Protein AF-A0A6L9KEY3-F1 (afdb_monomer_lite)

Secondary structure (DSSP, 8-state):
----HHHHHHHHT--HHHHHHHHTT--S---HHHHHHHHHHTT-GGGGGGGSPPPPPPHHHHHHHHT-

Sequence (68 aa):
MGFTQKEVAEKSGLSVFTISSLENGSSTGITLTSFIKLLRAIDSLEEIEKLLPELPQSPRALFKKQQK

pLDDT: mean 91.4, std 7.65, range [55.22, 97.5]

Foldseek 3Di:
DPDDLVQLCVQLVHDSVVSVCVVVVVDPDDDPSSVCSSCVSVVNNVVVVVVDDDDDDDPVNVVVVVVD

Radius of gyration: 18.38 Å; chains: 1; bounding box: 40×24×50 Å

Structure (mmCIF, N/CA/C/O backbone):
data_AF-A0A6L9KEY3-F1
#
_entry.id   AF-A0A6L9KEY3-F1
#
loop_
_atom_site.group_PDB
_atom_site.id
_atom_site.type_symbol
_atom_site.label_atom_id
_atom_site.label_alt_id
_atom_site.label_comp_id
_atom_site.label_asym_id
_atom_site.label_entity_id
_atom_site.label_seq_id
_atom_site.pdbx_PDB_ins_code
_atom_site.Cartn_x
_atom_site.Cartn_y
_atom_site.Cartn_z
_atom_site.occupancy
_atom_site.B_iso_or_equiv
_atom_site.auth_seq_id
_atom_site.auth_comp_id
_atom_site.auth_asym_id
_atom_site.auth_atom_id
_atom_site.pdbx_PDB_model_num
ATOM 1 N N . MET A 1 1 ? 9.075 -14.398 -4.763 1.00 62.00 1 MET A N 1
ATOM 2 C CA . MET A 1 1 ? 8.257 -13.733 -5.801 1.00 62.00 1 MET A CA 1
ATOM 3 C C . MET A 1 1 ? 9.139 -13.476 -7.010 1.00 62.00 1 MET A C 1
ATOM 5 O O . MET A 1 1 ? 10.287 -13.107 -6.817 1.00 62.00 1 MET A O 1
ATOM 9 N N . GLY A 1 2 ? 8.646 -13.752 -8.218 1.00 82.81 2 GLY A N 1
ATOM 10 C CA . GLY A 1 2 ? 9.413 -13.671 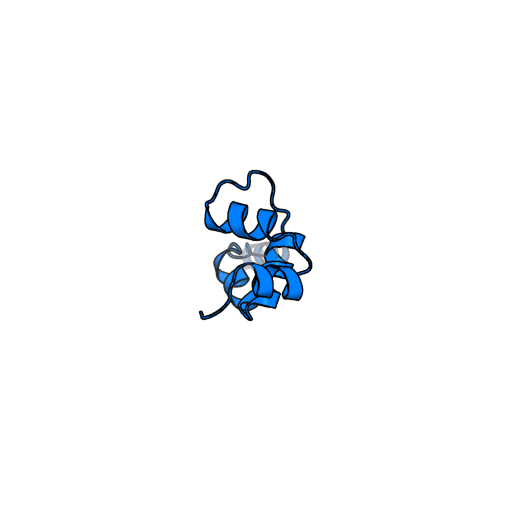-9.469 1.00 82.81 2 GLY A CA 1
ATOM 11 C C . GLY A 1 2 ? 8.990 -12.511 -10.370 1.00 82.81 2 GLY A C 1
ATOM 12 O O . GLY A 1 2 ? 8.999 -12.678 -11.580 1.00 82.81 2 GLY A O 1
ATOM 13 N N . PHE A 1 3 ? 8.557 -11.385 -9.796 1.00 91.25 3 PHE A N 1
ATOM 14 C CA . PHE A 1 3 ? 8.142 -10.215 -10.568 1.00 91.25 3 PHE A CA 1
ATOM 15 C C . PHE A 1 3 ? 9.283 -9.210 -10.681 1.00 91.25 3 PHE A C 1
ATOM 17 O O . PHE A 1 3 ? 9.960 -8.901 -9.702 1.00 91.25 3 PHE A O 1
ATOM 24 N N . THR A 1 4 ? 9.457 -8.659 -11.871 1.00 96.00 4 THR A N 1
ATOM 25 C CA . THR A 1 4 ? 10.246 -7.453 -12.102 1.00 96.00 4 THR A CA 1
ATOM 26 C C . THR A 1 4 ? 9.452 -6.214 -11.682 1.00 96.00 4 THR A C 1
ATOM 28 O O . THR A 1 4 ? 8.220 -6.192 -11.745 1.00 96.00 4 THR A O 1
ATOM 31 N N . GLN A 1 5 ? 10.143 -5.124 -11.332 1.00 96.44 5 GLN A N 1
ATOM 32 C CA . GLN A 1 5 ? 9.491 -3.838 -11.030 1.00 96.44 5 GLN A CA 1
ATOM 33 C C . GLN A 1 5 ? 8.597 -3.348 -12.181 1.00 96.44 5 GLN A C 1
ATOM 35 O O . GLN A 1 5 ? 7.571 -2.713 -11.943 1.00 96.44 5 GLN A O 1
ATOM 40 N N . LYS A 1 6 ? 8.966 -3.660 -13.432 1.00 97.31 6 LYS A N 1
ATOM 41 C CA . LYS A 1 6 ? 8.188 -3.304 -14.622 1.00 97.31 6 LYS A CA 1
ATOM 42 C C . LYS A 1 6 ? 6.852 -4.048 -14.675 1.00 97.31 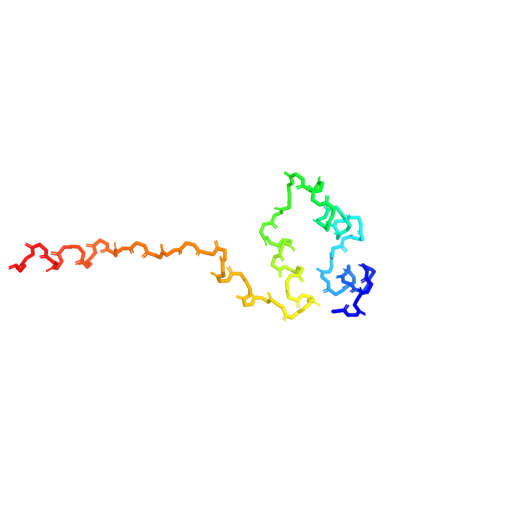6 LYS A C 1
ATOM 44 O O . LYS A 1 6 ? 5.827 -3.414 -14.892 1.00 97.31 6 LYS A O 1
ATOM 49 N N . GLU A 1 7 ? 6.847 -5.353 -14.416 1.00 97.44 7 GLU A N 1
ATOM 50 C CA . GLU A 1 7 ? 5.611 -6.147 -14.382 1.00 97.44 7 GLU A CA 1
ATOM 51 C C . GLU A 1 7 ? 4.672 -5.681 -13.263 1.00 97.44 7 GLU A C 1
ATOM 53 O O . GLU A 1 7 ? 3.464 -5.569 -13.470 1.00 97.44 7 GLU A O 1
ATOM 58 N N . VAL A 1 8 ? 5.212 -5.355 -12.083 1.00 96.56 8 VAL A N 1
ATOM 59 C CA . VAL A 1 8 ? 4.403 -4.824 -10.973 1.00 96.56 8 VAL A CA 1
ATOM 60 C C . VAL A 1 8 ? 3.848 -3.438 -11.312 1.00 96.56 8 VAL A C 1
ATOM 62 O O . VAL A 1 8 ? 2.685 -3.157 -11.021 1.00 96.56 8 VAL A O 1
ATOM 65 N N . ALA A 1 9 ? 4.637 -2.576 -11.957 1.00 97.00 9 ALA A N 1
ATOM 66 C CA . ALA A 1 9 ? 4.194 -1.261 -12.420 1.00 97.00 9 ALA A CA 1
ATOM 67 C C . ALA A 1 9 ? 3.029 -1.373 -13.420 1.00 97.00 9 ALA A C 1
ATOM 69 O O . ALA A 1 9 ? 1.998 -0.725 -13.237 1.00 97.00 9 ALA A O 1
ATOM 70 N N . GLU A 1 10 ? 3.149 -2.256 -14.416 1.00 97.50 10 GLU A N 1
ATOM 71 C CA . GLU A 1 10 ? 2.098 -2.517 -15.409 1.00 97.50 10 GLU A CA 1
ATOM 72 C C . GLU A 1 10 ? 0.815 -3.050 -14.756 1.00 97.50 10 GLU A C 1
ATOM 74 O O . GLU A 1 10 ? -0.268 -2.520 -15.006 1.00 97.50 10 GLU A O 1
ATOM 79 N N . LYS A 1 11 ? 0.925 -4.037 -13.858 1.00 97.12 11 LYS A N 1
ATOM 80 C CA . LYS A 1 11 ? -0.231 -4.616 -13.154 1.00 97.12 11 LYS A CA 1
ATOM 81 C C . LYS A 1 11 ? -0.915 -3.640 -12.193 1.00 97.12 11 LYS A C 1
ATOM 83 O O . LYS A 1 11 ? -2.137 -3.646 -12.076 1.00 97.12 11 LYS A O 1
ATOM 88 N N . SER A 1 12 ? -0.144 -2.821 -11.478 1.00 96.31 12 SER A N 1
ATOM 89 C CA . SER A 1 12 ? -0.672 -1.879 -10.476 1.00 96.31 12 SER A CA 1
ATOM 90 C C . SER A 1 12 ? -1.139 -0.546 -11.074 1.00 96.31 12 SER A C 1
ATOM 92 O O . SER A 1 12 ? -1.862 0.208 -10.413 1.00 96.31 12 SER A O 1
ATOM 94 N N . GLY A 1 13 ? -0.725 -0.230 -12.306 1.00 96.62 13 GLY A N 1
ATOM 95 C CA . GLY A 1 13 ? -0.917 1.084 -12.921 1.00 96.62 13 GLY A CA 1
ATOM 96 C C . GLY A 1 13 ? -0.116 2.195 -12.229 1.00 96.62 13 GLY A C 1
ATOM 97 O O . GLY A 1 13 ? -0.526 3.356 -12.261 1.00 96.62 13 GLY A O 1
ATOM 98 N N . LEU A 1 14 ? 0.979 1.844 -11.551 1.00 94.75 14 LEU A N 1
ATOM 99 C CA . LEU A 1 14 ? 1.917 2.777 -10.923 1.00 94.75 14 LEU A CA 1
ATOM 100 C C . LEU A 1 14 ? 3.168 2.928 -11.792 1.00 94.75 14 LEU A C 1
ATOM 102 O O . LEU A 1 14 ? 3.466 2.087 -12.633 1.00 94.75 14 LEU A O 1
ATOM 106 N N . SER A 1 15 ? 3.934 3.998 -11.582 1.00 95.44 15 SER A N 1
ATOM 107 C CA . SER A 1 15 ? 5.220 4.144 -12.270 1.00 95.44 15 SER A CA 1
ATOM 108 C C . SER A 1 15 ? 6.265 3.184 -11.691 1.00 95.44 15 SER A C 1
ATOM 110 O O . SER A 1 15 ? 6.264 2.923 -10.487 1.00 95.44 15 SER A O 1
ATOM 112 N N . VAL A 1 16 ? 7.214 2.726 -12.516 1.00 96.38 16 VAL A N 1
ATOM 113 C CA . VAL A 1 16 ? 8.374 1.933 -12.053 1.00 96.38 16 VAL A CA 1
ATOM 114 C C . VAL A 1 16 ? 9.154 2.680 -10.965 1.00 96.38 16 VAL A C 1
ATOM 116 O O . VAL A 1 16 ? 9.595 2.073 -9.994 1.00 96.38 16 VAL A O 1
ATOM 119 N N . PHE A 1 17 ? 9.251 4.009 -11.079 1.00 93.81 17 PHE A N 1
ATOM 120 C CA . PHE A 1 17 ? 9.837 4.863 -10.046 1.00 93.81 17 PHE A CA 1
ATOM 121 C C . PHE A 1 17 ? 9.115 4.710 -8.700 1.00 93.81 17 PHE A C 1
ATOM 123 O O . PHE A 1 17 ? 9.764 4.512 -7.682 1.00 93.81 17 PHE A O 1
ATOM 130 N N . THR A 1 18 ? 7.779 4.727 -8.689 1.00 92.94 18 THR A N 1
ATOM 131 C CA . THR A 1 18 ? 6.980 4.527 -7.469 1.00 92.94 18 THR A CA 1
ATOM 132 C C . THR A 1 18 ? 7.238 3.161 -6.835 1.00 92.94 18 THR A C 1
ATOM 134 O O . THR A 1 18 ? 7.364 3.091 -5.614 1.00 92.94 18 THR A O 1
ATOM 137 N N . ILE A 1 19 ? 7.341 2.097 -7.642 1.00 94.69 19 ILE A N 1
ATOM 138 C CA . ILE A 1 19 ? 7.672 0.751 -7.148 1.00 94.69 19 ILE A CA 1
ATOM 139 C C . ILE A 1 19 ? 9.062 0.756 -6.499 1.00 94.69 19 ILE A C 1
ATOM 141 O O . ILE A 1 19 ? 9.197 0.390 -5.335 1.00 94.69 19 ILE A O 1
ATOM 145 N N . SER A 1 20 ? 10.074 1.264 -7.207 1.00 94.25 20 SER A N 1
ATOM 146 C CA . SER A 1 20 ? 11.448 1.317 -6.700 1.00 94.25 20 SER A CA 1
ATOM 147 C C . SER A 1 20 ? 11.589 2.184 -5.444 1.00 94.25 20 SER A C 1
ATOM 149 O O . SER A 1 20 ? 12.298 1.801 -4.516 1.00 94.25 20 SER A O 1
ATOM 151 N N . SER A 1 21 ? 10.919 3.337 -5.375 1.00 92.88 21 SER A N 1
ATOM 152 C CA . SER A 1 21 ? 10.939 4.185 -4.179 1.00 92.88 21 SER A CA 1
ATOM 153 C C . SER A 1 21 ? 10.304 3.503 -2.970 1.00 92.88 21 SER A C 1
ATOM 155 O O . SER A 1 21 ? 10.781 3.703 -1.854 1.00 92.88 21 SER A O 1
ATOM 157 N N . LEU A 1 22 ? 9.248 2.709 -3.178 1.00 92.06 22 LEU A N 1
ATOM 158 C CA . LEU A 1 22 ? 8.616 1.948 -2.104 1.00 92.06 22 LEU A CA 1
ATOM 159 C C . LEU A 1 22 ? 9.540 0.836 -1.593 1.00 92.06 22 LEU A C 1
ATOM 161 O O . LEU A 1 22 ? 9.747 0.735 -0.388 1.00 92.06 22 LEU A O 1
ATOM 165 N N . GLU A 1 23 ? 10.137 0.049 -2.489 1.00 91.06 23 GLU A N 1
ATOM 166 C CA . GLU A 1 23 ? 11.068 -1.031 -2.123 1.00 91.06 23 GLU A CA 1
ATOM 167 C C . GLU A 1 23 ? 12.314 -0.511 -1.392 1.00 91.06 23 GLU A C 1
ATOM 169 O O . GLU A 1 23 ? 12.790 -1.133 -0.447 1.00 91.06 23 GLU A O 1
ATOM 174 N N . ASN A 1 24 ? 12.810 0.664 -1.790 1.00 92.31 24 ASN A N 1
ATOM 175 C CA . ASN A 1 24 ? 13.968 1.309 -1.169 1.00 92.31 24 ASN A CA 1
ATOM 176 C C . ASN A 1 24 ? 13.621 2.120 0.093 1.00 92.31 24 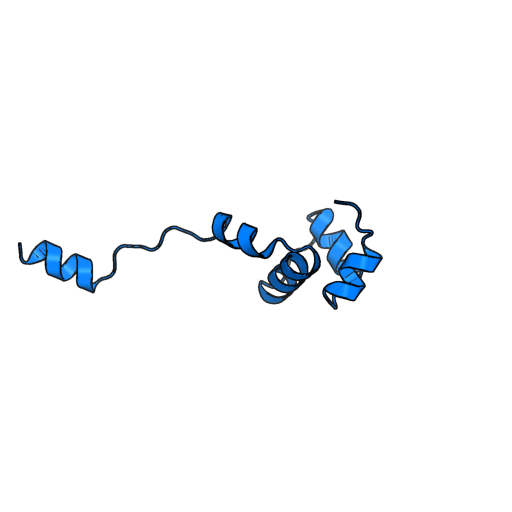ASN A C 1
ATOM 178 O O . ASN A 1 24 ? 14.508 2.741 0.678 1.00 92.31 24 ASN A O 1
ATOM 182 N N . GLY A 1 25 ? 12.344 2.185 0.489 1.00 88.19 25 GLY A N 1
ATOM 183 C CA . GLY A 1 25 ? 11.891 2.960 1.648 1.00 88.19 25 GLY A CA 1
ATOM 184 C C . GLY A 1 25 ? 12.073 4.480 1.520 1.00 88.19 25 GLY A C 1
ATOM 185 O O . GLY A 1 25 ? 11.982 5.192 2.516 1.00 88.19 25 GLY A O 1
ATOM 186 N N . SER A 1 26 ? 12.327 5.001 0.315 1.00 88.12 26 SER A N 1
ATOM 187 C CA . SER A 1 26 ? 12.520 6.438 0.058 1.00 88.12 26 SER A CA 1
ATOM 188 C C . SER A 1 26 ? 11.214 7.181 -0.239 1.00 88.12 26 SER A C 1
ATOM 190 O O . SER A 1 26 ? 11.206 8.403 -0.398 1.00 88.12 26 SER A O 1
ATOM 192 N N . SER A 1 27 ? 10.090 6.463 -0.307 1.00 77.62 27 SER A N 1
ATOM 193 C CA . SER A 1 27 ? 8.765 7.042 -0.507 1.00 77.62 27 SER A CA 1
ATOM 194 C C . SER A 1 27 ? 8.282 7.787 0.743 1.00 77.62 27 SER A C 1
ATOM 196 O O . SER A 1 27 ? 7.914 7.167 1.736 1.00 77.62 27 SER A O 1
ATOM 198 N N . THR A 1 28 ? 8.199 9.115 0.678 1.00 75.25 28 THR A N 1
ATOM 199 C CA . THR A 1 28 ? 7.715 9.966 1.784 1.00 75.25 28 THR A CA 1
ATOM 200 C C . THR A 1 28 ? 6.208 10.252 1.745 1.00 75.25 28 THR A C 1
ATOM 202 O O . THR A 1 28 ? 5.694 10.956 2.610 1.00 75.25 28 THR A O 1
ATOM 205 N N . GLY A 1 29 ? 5.476 9.720 0.759 1.00 75.12 29 GLY A N 1
ATOM 206 C CA . GLY A 1 29 ? 4.073 10.089 0.536 1.00 75.12 29 GLY A CA 1
ATOM 207 C C . GLY A 1 29 ? 3.269 9.100 -0.300 1.00 75.12 29 GLY A C 1
ATOM 208 O O . GLY A 1 29 ? 2.469 9.519 -1.137 1.00 75.12 29 GLY A O 1
ATOM 209 N N . ILE A 1 30 ? 3.475 7.791 -0.120 1.00 85.88 30 ILE A N 1
ATOM 210 C CA . ILE A 1 30 ? 2.593 6.822 -0.775 1.00 85.88 30 ILE A CA 1
ATOM 211 C C . ILE A 1 30 ? 1.190 6.907 -0.167 1.00 85.88 30 ILE A C 1
ATOM 213 O O . ILE A 1 30 ? 1.000 6.816 1.044 1.00 85.88 30 ILE A O 1
ATOM 217 N N . THR A 1 31 ? 0.186 7.095 -1.020 1.00 91.00 31 THR A N 1
ATOM 218 C CA . THR A 1 31 ? -1.207 7.041 -0.572 1.00 91.00 31 THR A CA 1
ATOM 219 C C . THR A 1 31 ? -1.599 5.598 -0.263 1.00 91.00 31 THR A C 1
ATOM 221 O O . THR A 1 31 ? -1.136 4.666 -0.926 1.00 91.00 31 THR A O 1
ATOM 224 N N . LEU A 1 32 ? -2.529 5.404 0.675 1.00 91.75 32 LEU A N 1
ATOM 225 C CA . LEU A 1 32 ? -3.102 4.082 0.942 1.00 91.75 32 LEU A CA 1
ATOM 226 C C . LEU A 1 32 ? -3.696 3.452 -0.332 1.00 91.75 32 LEU A C 1
ATOM 228 O O . LEU A 1 32 ? -3.555 2.255 -0.556 1.00 91.75 32 LEU A O 1
ATOM 232 N N . THR A 1 33 ? -4.284 4.262 -1.217 1.00 94.44 33 THR A N 1
ATOM 233 C CA . THR A 1 33 ? -4.786 3.816 -2.524 1.00 94.44 33 THR A CA 1
ATOM 234 C C . THR A 1 33 ? -3.685 3.193 -3.382 1.00 94.44 33 THR A C 1
ATOM 236 O O . THR A 1 33 ? -3.881 2.113 -3.938 1.00 94.44 33 THR A O 1
ATOM 239 N N . SER A 1 34 ? -2.527 3.850 -3.495 1.00 93.44 34 SER A N 1
ATOM 240 C CA . SER A 1 34 ? -1.383 3.323 -4.250 1.00 93.44 34 SER A CA 1
ATOM 241 C C . SER A 1 34 ? -0.824 2.055 -3.607 1.00 93.44 34 SER A C 1
ATOM 243 O O . SER A 1 34 ? -0.510 1.103 -4.314 1.00 93.44 34 SER A O 1
ATOM 245 N N .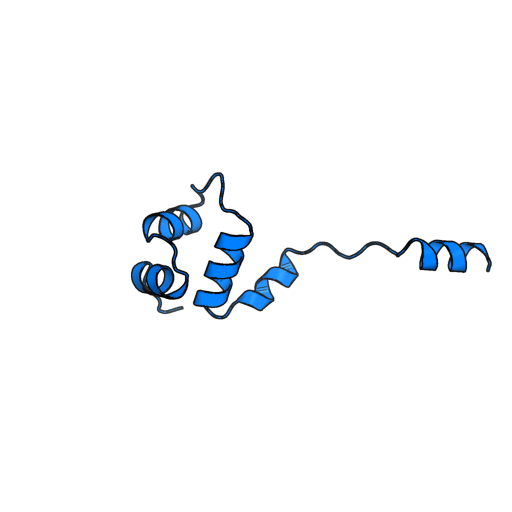 PHE A 1 35 ? -0.767 2.008 -2.276 1.00 92.62 35 PHE A N 1
ATOM 246 C CA . PHE A 1 35 ? -0.327 0.822 -1.549 1.00 92.62 35 PHE A CA 1
ATOM 247 C C . PHE A 1 35 ? -1.258 -0.380 -1.788 1.00 92.62 35 PHE A C 1
ATOM 249 O O . PHE A 1 35 ? -0.798 -1.454 -2.160 1.00 92.62 35 PHE A O 1
ATOM 256 N N . ILE A 1 36 ? -2.579 -0.185 -1.711 1.00 95.31 36 ILE A N 1
ATOM 257 C CA . ILE A 1 36 ? -3.573 -1.231 -2.003 1.00 95.31 36 ILE A CA 1
ATOM 258 C C . ILE A 1 36 ? -3.471 -1.721 -3.457 1.00 95.31 36 ILE A C 1
ATOM 260 O O . ILE A 1 36 ? -3.595 -2.919 -3.713 1.00 95.31 36 ILE A O 1
ATOM 264 N N . LYS A 1 37 ? -3.253 -0.817 -4.425 1.00 95.75 37 LYS A N 1
ATOM 265 C CA . LYS A 1 37 ? -3.033 -1.200 -5.832 1.00 95.75 37 LYS A CA 1
ATOM 266 C C . LYS A 1 37 ? -1.814 -2.109 -5.989 1.00 95.75 37 LYS A C 1
ATOM 268 O O . LYS A 1 37 ? -1.883 -3.071 -6.747 1.00 95.75 37 LYS A O 1
ATOM 273 N N . LEU A 1 38 ? -0.731 -1.819 -5.267 1.00 94.56 38 LEU A N 1
ATOM 274 C CA . LEU A 1 38 ? 0.484 -2.629 -5.278 1.00 94.56 38 LEU A CA 1
ATOM 275 C C . LEU A 1 38 ? 0.234 -4.019 -4.689 1.00 94.56 38 LEU A C 1
ATOM 277 O O . LEU A 1 38 ? 0.552 -5.003 -5.346 1.00 94.56 38 LEU A O 1
ATOM 281 N N . LEU A 1 39 ? -0.407 -4.108 -3.518 1.00 94.69 39 LEU A N 1
ATOM 282 C CA . LEU A 1 39 ? -0.742 -5.395 -2.895 1.00 94.69 39 LEU A CA 1
ATOM 283 C C . LEU A 1 39 ? -1.626 -6.265 -3.798 1.00 94.69 39 LEU A C 1
ATOM 285 O O . LEU A 1 39 ? -1.389 -7.462 -3.923 1.00 94.69 39 LEU A O 1
ATOM 289 N N . ARG A 1 40 ? -2.613 -5.670 -4.481 1.00 95.88 40 ARG A N 1
ATOM 290 C CA . ARG A 1 40 ? -3.449 -6.393 -5.455 1.00 95.88 40 ARG A CA 1
ATOM 291 C C . ARG A 1 40 ? -2.665 -6.880 -6.670 1.00 95.88 40 ARG A C 1
ATOM 293 O O . ARG A 1 40 ? -2.969 -7.943 -7.184 1.00 95.88 40 ARG A O 1
ATOM 300 N N . ALA A 1 41 ? -1.671 -6.124 -7.134 1.00 96.06 41 ALA A N 1
ATOM 301 C CA . ALA A 1 41 ? -0.863 -6.504 -8.293 1.00 96.06 41 ALA A CA 1
ATOM 302 C C . ALA A 1 41 ? 0.030 -7.733 -8.041 1.00 96.06 41 ALA A C 1
ATOM 304 O O . ALA A 1 41 ? 0.458 -8.382 -9.000 1.00 96.06 41 ALA A O 1
ATOM 305 N N . ILE A 1 42 ? 0.309 -8.032 -6.769 1.00 94.69 42 ILE A N 1
ATOM 306 C CA . ILE A 1 42 ? 1.132 -9.165 -6.327 1.00 94.69 42 ILE A CA 1
ATOM 307 C C . ILE A 1 42 ? 0.328 -10.225 -5.559 1.00 94.69 42 ILE A C 1
ATOM 309 O O . ILE A 1 42 ? 0.937 -11.087 -4.932 1.00 94.69 42 ILE A O 1
ATOM 313 N N . ASP A 1 43 ? -1.008 -10.152 -5.599 1.00 95.25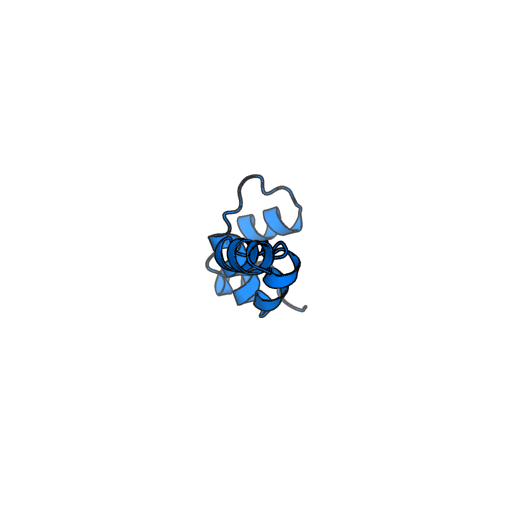 43 ASP A N 1
ATOM 314 C CA . ASP A 1 43 ? -1.919 -11.073 -4.908 1.00 95.25 43 ASP A CA 1
ATOM 315 C C . ASP A 1 43 ? -1.598 -11.214 -3.406 1.00 95.25 43 ASP A C 1
ATOM 317 O O . ASP A 1 43 ? -1.434 -12.310 -2.887 1.00 95.25 43 ASP A O 1
ATOM 321 N N . SER A 1 44 ? -1.423 -10.083 -2.715 1.00 95.19 44 SER A N 1
ATOM 322 C CA . SER A 1 44 ? -1.106 -10.024 -1.275 1.00 95.19 44 SER A CA 1
ATOM 323 C C . SER A 1 44 ? -1.963 -8.990 -0.541 1.00 95.19 44 SER A C 1
ATOM 325 O O . SER A 1 44 ? -1.487 -8.268 0.335 1.00 95.19 44 SER A O 1
ATOM 327 N N . LEU A 1 45 ? -3.229 -8.841 -0.939 1.00 96.62 45 LEU A N 1
ATOM 328 C CA . LEU A 1 45 ? -4.128 -7.862 -0.323 1.00 96.62 45 LEU A CA 1
ATOM 329 C C . LEU A 1 45 ? -4.427 -8.208 1.140 1.00 96.62 45 LEU A C 1
ATOM 331 O O . LEU A 1 45 ? -4.548 -7.305 1.959 1.00 96.62 45 LEU A O 1
ATOM 335 N N . GLU A 1 46 ? -4.510 -9.493 1.460 1.00 95.38 46 GLU A N 1
ATOM 336 C CA . GLU A 1 46 ? -4.736 -10.047 2.794 1.00 95.38 46 GLU A CA 1
ATOM 337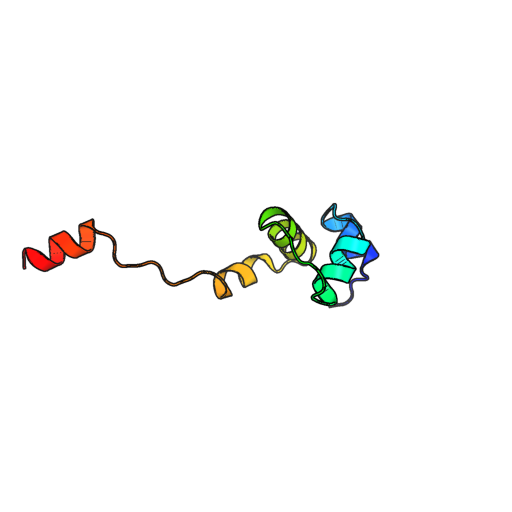 C C . GLU A 1 46 ? -3.692 -9.590 3.821 1.00 95.38 46 GLU A C 1
ATOM 339 O O . GLU A 1 46 ? -4.001 -9.421 4.998 1.00 95.38 46 GLU A O 1
ATOM 344 N N . GLU A 1 47 ? -2.474 -9.275 3.378 1.00 94.31 47 GLU A N 1
ATOM 345 C CA . GLU A 1 47 ? -1.404 -8.783 4.247 1.00 94.31 47 GLU A CA 1
ATOM 346 C C . GLU A 1 47 ? -1.742 -7.426 4.879 1.00 94.31 47 GLU A C 1
ATOM 348 O O . GLU A 1 47 ? -1.177 -7.067 5.913 1.00 94.31 47 GLU A O 1
ATOM 353 N N . ILE A 1 48 ? -2.705 -6.688 4.313 1.00 93.25 48 ILE A N 1
ATOM 354 C CA . ILE A 1 48 ? -3.178 -5.432 4.894 1.00 93.25 48 ILE A CA 1
ATOM 355 C C . ILE A 1 48 ? -3.786 -5.635 6.284 1.00 93.25 48 ILE A C 1
ATOM 357 O O . ILE A 1 48 ? -3.691 -4.735 7.113 1.00 93.25 48 ILE A O 1
ATOM 361 N N . GLU A 1 49 ? -4.361 -6.809 6.570 1.00 92.38 49 GLU A N 1
ATOM 362 C CA . GLU A 1 49 ? -4.967 -7.108 7.871 1.00 92.38 49 GLU A CA 1
ATOM 363 C C . GLU A 1 49 ? -3.940 -7.027 9.005 1.00 92.38 49 GLU A C 1
ATOM 365 O O . GLU A 1 49 ? -4.269 -6.576 10.098 1.00 92.38 49 GLU A O 1
ATOM 370 N N . LYS A 1 50 ? -2.672 -7.354 8.724 1.00 92.50 50 LYS A N 1
ATOM 371 C CA . LYS A 1 50 ? -1.563 -7.282 9.691 1.00 92.50 50 LYS A CA 1
ATOM 372 C C . LYS A 1 50 ? -1.182 -5.848 10.066 1.00 92.50 50 LYS A C 1
ATOM 374 O O . LYS A 1 50 ? -0.474 -5.643 11.047 1.00 92.50 50 LYS A O 1
ATOM 379 N N . LEU A 1 51 ? -1.615 -4.864 9.276 1.00 89.56 51 LEU A N 1
ATOM 380 C CA . LEU A 1 51 ? -1.364 -3.439 9.507 1.00 89.56 51 LEU A CA 1
ATOM 381 C C . LEU A 1 51 ? -2.532 -2.748 10.217 1.00 89.56 51 LEU A C 1
ATOM 383 O O . LEU A 1 51 ? -2.362 -1.642 10.734 1.00 89.56 51 LEU A O 1
ATOM 387 N N . LEU A 1 52 ? -3.723 -3.355 10.205 1.00 90.25 52 LEU A N 1
ATOM 388 C CA . LEU A 1 52 ? -4.905 -2.769 10.820 1.00 90.25 52 LEU A CA 1
ATOM 389 C C . LEU A 1 52 ? -4.851 -2.946 12.345 1.00 90.25 52 LEU A C 1
ATOM 391 O O . LEU A 1 52 ? -4.511 -4.024 12.831 1.00 90.25 52 LEU A O 1
ATOM 395 N N . PRO A 1 53 ? -5.201 -1.909 13.123 1.00 91.94 53 PRO A N 1
ATOM 396 C CA . PRO A 1 53 ? -5.294 -2.036 14.568 1.00 91.94 53 PRO A CA 1
ATOM 397 C C . PRO A 1 53 ? -6.505 -2.886 14.967 1.00 91.94 53 PRO A C 1
ATOM 399 O O . PRO A 1 53 ? -7.505 -2.958 14.246 1.00 91.94 53 PRO A O 1
ATOM 402 N N . GLU A 1 54 ? -6.456 -3.458 16.169 1.00 91.88 54 GLU A N 1
ATOM 403 C CA . GLU A 1 54 ? -7.634 -4.077 16.771 1.00 91.88 54 GLU A CA 1
ATOM 404 C C . GLU A 1 54 ? -8.755 -3.045 16.947 1.00 91.88 54 GLU A C 1
ATOM 406 O O . GLU A 1 54 ? -8.539 -1.918 17.410 1.00 91.88 54 GLU A O 1
ATOM 411 N N . LEU A 1 55 ? -9.978 -3.432 16.581 1.00 90.25 55 LEU A N 1
ATOM 412 C CA . LEU A 1 55 ? -11.132 -2.559 16.742 1.00 90.25 55 LEU A CA 1
ATOM 413 C C . LEU A 1 55 ? -11.462 -2.399 18.232 1.00 90.25 55 LEU A C 1
ATOM 415 O O . LEU A 1 55 ? -11.626 -3.399 18.938 1.00 90.25 55 LEU A O 1
ATOM 419 N N . PRO A 1 56 ? -11.635 -1.161 18.723 1.00 92.06 56 PRO A N 1
ATOM 420 C CA . PRO A 1 56 ? -12.017 -0.947 20.106 1.00 92.06 56 PRO A CA 1
ATOM 421 C C . PRO A 1 56 ? -13.433 -1.469 20.367 1.00 92.06 56 PRO A C 1
ATOM 423 O O . PRO A 1 56 ? -14.275 -1.578 19.468 1.00 92.06 56 PRO A O 1
ATOM 426 N N . GLN A 1 57 ? -13.734 -1.737 21.638 1.00 93.12 57 GLN A N 1
ATOM 427 C CA . GLN A 1 57 ? -15.083 -2.115 22.041 1.00 93.12 57 GLN A CA 1
ATOM 428 C C . GLN A 1 57 ? -16.081 -1.011 21.652 1.00 93.12 57 GLN A C 1
ATOM 430 O O . GLN A 1 57 ? -15.913 0.154 22.012 1.00 93.12 57 GLN A O 1
ATOM 435 N N . SER A 1 58 ? -17.154 -1.383 20.945 1.00 94.69 58 SER A N 1
ATOM 436 C CA . SER A 1 58 ? -18.153 -0.398 20.519 1.00 94.69 58 SER A CA 1
ATOM 437 C C . SER A 1 58 ? -18.816 0.298 21.720 1.00 94.69 58 SER A C 1
ATOM 439 O O . SER A 1 58 ? -19.079 -0.359 22.736 1.00 94.69 58 SER A O 1
ATOM 441 N N . PRO A 1 59 ? -19.199 1.587 21.600 1.00 94.31 59 PRO A N 1
ATOM 442 C CA . PRO A 1 59 ? -19.925 2.295 22.655 1.00 94.31 59 PRO A CA 1
ATOM 443 C C . PRO A 1 59 ? -21.162 1.528 23.133 1.00 94.31 59 PRO A C 1
ATOM 445 O O . PRO A 1 59 ? -21.378 1.378 24.330 1.00 94.31 59 PRO A O 1
ATOM 448 N N . ARG A 1 60 ? -21.929 0.930 22.211 1.00 94.56 60 ARG A N 1
ATOM 449 C CA . ARG A 1 60 ? -23.091 0.082 22.536 1.00 94.56 60 ARG A CA 1
ATOM 450 C C . ARG A 1 60 ? -22.739 -1.097 23.442 1.00 94.56 60 ARG A C 1
ATOM 452 O O . ARG A 1 60 ? -23.489 -1.404 24.366 1.00 94.56 60 ARG A O 1
ATOM 459 N N . ALA A 1 61 ? -21.624 -1.771 23.172 1.00 94.06 61 ALA A N 1
ATOM 460 C CA . ALA A 1 61 ? -21.167 -2.873 24.006 1.00 94.06 61 ALA A CA 1
ATOM 461 C C . ALA A 1 61 ? -20.707 -2.376 25.385 1.00 94.06 61 ALA A C 1
ATOM 463 O O . ALA A 1 61 ? -20.904 -3.082 26.370 1.00 94.06 61 ALA A O 1
ATOM 464 N N . LEU A 1 62 ? -20.111 -1.182 25.469 1.00 94.81 62 LEU A N 1
ATOM 465 C CA . LEU A 1 62 ? -19.749 -0.556 26.745 1.00 94.81 62 LEU A CA 1
ATOM 466 C C . LEU A 1 62 ? -20.998 -0.217 27.571 1.00 94.81 62 LEU A C 1
ATOM 468 O O . LEU A 1 62 ? -21.060 -0.594 28.737 1.00 94.81 62 LEU A O 1
ATOM 472 N N . PHE A 1 63 ? -22.026 0.381 26.956 1.00 93.94 63 PHE A N 1
ATOM 473 C CA . PHE A 1 63 ? -23.304 0.672 27.619 1.00 93.94 63 PHE A CA 1
ATOM 474 C C . PHE A 1 63 ? -23.969 -0.591 28.185 1.00 93.94 63 PHE A C 1
ATOM 476 O O . PHE A 1 63 ? -24.366 -0.607 29.345 1.00 93.94 63 PHE A O 1
ATOM 483 N N . LYS A 1 64 ? -24.032 -1.684 27.410 1.00 93.12 64 LYS A N 1
ATOM 484 C CA . LYS A 1 64 ? -24.601 -2.957 27.892 1.00 93.12 64 LYS A CA 1
ATOM 485 C C . LYS A 1 64 ? -23.820 -3.573 29.058 1.00 93.12 64 LYS A C 1
ATOM 487 O O . LYS A 1 64 ? -24.431 -4.237 29.887 1.00 93.12 64 LYS A O 1
ATOM 492 N N . LYS A 1 65 ? -22.494 -3.388 29.119 1.00 90.12 65 LYS A N 1
ATOM 493 C CA . LYS A 1 65 ? -21.673 -3.863 30.247 1.00 90.12 65 LYS A CA 1
ATOM 494 C C . LYS A 1 65 ? -21.930 -3.072 31.533 1.00 90.12 65 LYS A C 1
ATOM 496 O O . LYS A 1 65 ? -21.816 -3.660 32.591 1.00 90.12 65 LYS A O 1
ATOM 501 N N . GLN A 1 66 ? -22.269 -1.783 31.441 1.00 86.06 66 GLN A N 1
ATOM 502 C CA . GLN A 1 66 ? -22.534 -0.924 32.608 1.00 86.06 66 GLN A CA 1
ATOM 503 C C . GLN A 1 66 ? -23.921 -1.147 33.234 1.00 86.06 66 GLN A C 1
ATOM 505 O O . GLN A 1 66 ? -24.148 -0.749 34.368 1.00 86.06 66 GLN A O 1
ATOM 510 N N . GLN A 1 67 ? -24.860 -1.744 32.491 1.00 74.75 67 GLN A N 1
ATOM 511 C CA . GLN A 1 67 ? -26.210 -2.067 32.977 1.00 74.75 67 GLN A CA 1
ATOM 512 C C . GLN A 1 67 ? -26.320 -3.463 33.620 1.00 74.75 67 GLN A C 1
ATOM 514 O O . GLN A 1 67 ? -27.415 -3.855 34.021 1.00 74.75 67 GLN A O 1
ATOM 519 N N . LYS A 1 68 ? -25.220 -4.221 33.671 1.00 55.22 68 LYS A N 1
ATOM 520 C CA . LYS A 1 68 ? -25.092 -5.477 34.418 1.00 55.22 68 LYS A CA 1
ATOM 521 C C . LYS A 1 68 ? -24.281 -5.232 35.678 1.00 55.22 68 LYS A C 1
ATOM 523 O O . LYS A 1 68 ? -24.594 -5.912 36.674 1.00 55.22 68 LYS A O 1
#